Protein AF-A0A932VC94-F1 (afdb_monomer_lite)

Structure (mmCIF, N/CA/C/O backbone):
data_AF-A0A932VC94-F1
#
_entry.id   AF-A0A932VC94-F1
#
loop_
_atom_site.group_PDB
_atom_site.id
_atom_site.type_symbol
_atom_site.label_atom_id
_atom_site.label_alt_id
_atom_site.label_comp_id
_atom_site.label_asym_id
_atom_site.label_entity_id
_atom_site.label_seq_id
_atom_site.pdbx_PDB_ins_code
_atom_site.Cartn_x
_atom_site.Cartn_y
_atom_site.Cartn_z
_atom_site.occupancy
_atom_site.B_iso_or_equiv
_atom_site.auth_seq_id
_atom_site.auth_comp_id
_atom_site.auth_asym_id
_atom_site.auth_atom_id
_atom_site.pdbx_PDB_model_num
ATOM 1 N N . MET A 1 1 ? -34.218 -26.817 17.879 1.00 56.62 1 MET A N 1
ATOM 2 C CA . MET A 1 1 ? -33.557 -25.916 18.853 1.00 56.62 1 MET A CA 1
ATOM 3 C C . MET A 1 1 ? -32.479 -25.024 18.219 1.00 56.62 1 MET A C 1
ATOM 5 O O . MET A 1 1 ? -32.350 -23.893 18.652 1.00 56.62 1 MET A O 1
ATOM 9 N N . PHE A 1 2 ? -31.768 -25.461 17.166 1.00 54.00 2 PHE A N 1
ATOM 10 C CA . PHE A 1 2 ? -30.755 -24.644 16.465 1.00 54.00 2 PHE A CA 1
ATOM 11 C C . PHE A 1 2 ? -31.308 -23.473 15.623 1.00 54.00 2 PHE A C 1
ATOM 13 O O . PHE A 1 2 ? -30.677 -22.424 15.564 1.00 54.00 2 PHE A O 1
ATOM 20 N N . ALA A 1 3 ? -32.490 -23.615 15.010 1.00 55.62 3 ALA A N 1
ATOM 21 C CA . ALA A 1 3 ? -33.070 -22.570 14.151 1.00 55.62 3 ALA A CA 1
ATOM 22 C C . ALA A 1 3 ? -33.415 -21.275 14.917 1.00 55.62 3 ALA A C 1
ATOM 24 O O . ALA A 1 3 ? -33.113 -20.180 14.457 1.00 55.62 3 ALA A O 1
ATOM 25 N N . PHE A 1 4 ? -33.928 -21.407 16.145 1.00 52.12 4 PHE A N 1
ATOM 26 C CA . PHE A 1 4 ? -34.317 -20.272 16.993 1.00 52.12 4 PHE A CA 1
ATOM 27 C C . PHE A 1 4 ? -33.121 -19.413 17.442 1.00 52.12 4 PHE A C 1
ATOM 29 O O . PHE A 1 4 ? -33.265 -18.227 17.731 1.00 52.12 4 PHE A O 1
ATOM 36 N N . PHE A 1 5 ? -31.927 -20.011 17.511 1.00 52.97 5 PHE A N 1
ATOM 37 C CA . PHE A 1 5 ? -30.701 -19.314 17.895 1.00 52.97 5 PHE A CA 1
ATOM 38 C C . PHE A 1 5 ? -30.163 -18.437 16.758 1.00 52.97 5 PHE A C 1
ATOM 40 O O . PHE A 1 5 ? -29.670 -17.341 17.010 1.00 52.97 5 PHE A O 1
ATOM 47 N N . LEU A 1 6 ? -30.302 -18.891 15.508 1.00 57.88 6 LEU A N 1
ATOM 48 C CA . LEU A 1 6 ? -29.870 -18.148 14.324 1.00 57.88 6 LEU A CA 1
ATOM 49 C C . LEU A 1 6 ? -30.790 -16.962 14.018 1.00 57.88 6 LEU A C 1
ATOM 51 O O . LEU A 1 6 ? -30.284 -15.892 13.696 1.00 57.88 6 LEU A O 1
ATOM 55 N N . GLU A 1 7 ? -32.106 -17.112 14.190 1.00 61.16 7 GLU A N 1
ATOM 56 C CA . GLU A 1 7 ? -33.065 -16.010 14.005 1.00 61.16 7 GLU A CA 1
ATOM 57 C C . GLU A 1 7 ? -32.823 -14.875 15.011 1.00 61.16 7 GLU A C 1
ATOM 59 O O . GLU A 1 7 ? -32.682 -13.719 14.622 1.00 61.16 7 GLU A O 1
ATOM 64 N N . ASN A 1 8 ? -32.610 -15.204 16.291 1.00 63.25 8 ASN A N 1
ATOM 65 C CA . ASN A 1 8 ? -32.279 -14.202 17.312 1.00 63.25 8 ASN A CA 1
ATOM 66 C C . ASN A 1 8 ? -30.920 -13.515 17.080 1.00 63.25 8 ASN A C 1
ATOM 68 O O . ASN A 1 8 ? -30.718 -12.372 17.499 1.00 63.25 8 ASN A O 1
ATOM 72 N N . LEU A 1 9 ? -29.968 -14.210 16.450 1.00 65.75 9 LEU A N 1
ATOM 73 C CA . LEU A 1 9 ? -28.655 -13.655 16.125 1.00 65.75 9 LEU A CA 1
ATOM 74 C C . LEU A 1 9 ? -28.737 -12.703 14.924 1.00 65.75 9 LEU A C 1
ATOM 76 O O . LEU A 1 9 ? -28.125 -11.636 14.951 1.00 65.75 9 LEU A O 1
ATOM 80 N N . LEU A 1 10 ? -29.524 -13.070 13.909 1.00 64.38 10 LEU A N 1
ATOM 81 C CA . LEU A 1 10 ? -29.816 -12.239 12.741 1.00 64.38 10 LEU A CA 1
ATOM 82 C C . LEU A 1 10 ? -30.563 -10.965 13.138 1.00 64.38 10 LEU A C 1
ATOM 84 O O . LEU A 1 10 ? -30.141 -9.879 12.746 1.00 64.38 10 LEU A O 1
ATOM 88 N N . ASP A 1 11 ? -31.583 -11.069 13.988 1.00 67.12 11 ASP A N 1
ATOM 89 C CA . ASP A 1 11 ? -32.354 -9.907 14.441 1.00 67.12 11 ASP A CA 1
ATOM 90 C C . ASP A 1 11 ? -31.505 -8.937 15.267 1.00 67.12 11 ASP A C 1
ATOM 92 O O . ASP A 1 11 ? -31.569 -7.724 15.061 1.00 67.12 11 ASP A O 1
ATOM 96 N N . LYS A 1 12 ? -30.634 -9.452 16.149 1.00 61.78 12 LYS A N 1
ATOM 97 C CA . LYS A 1 12 ? -29.668 -8.613 16.876 1.00 61.78 12 LYS A CA 1
ATOM 98 C C . LYS A 1 12 ? -28.683 -7.922 15.940 1.00 61.78 12 LYS A C 1
ATOM 100 O O . LYS A 1 12 ? -28.405 -6.743 16.135 1.00 61.78 12 LYS A O 1
ATOM 105 N N . TYR A 1 13 ? -28.167 -8.632 14.939 1.00 64.06 13 TYR A N 1
ATOM 106 C CA . TYR A 1 13 ? -27.205 -8.071 13.992 1.00 64.06 13 TYR A CA 1
ATOM 107 C C . TYR A 1 13 ? -27.842 -6.983 13.117 1.00 64.06 13 TYR A C 1
ATOM 109 O O . TYR A 1 13 ? -27.255 -5.922 12.915 1.00 64.06 13 TYR A O 1
ATOM 117 N N . ILE A 1 14 ? -29.079 -7.202 12.661 1.00 64.38 14 ILE A N 1
ATOM 118 C CA . ILE A 1 14 ? -29.844 -6.216 11.892 1.00 64.38 14 ILE A CA 1
ATOM 119 C C . ILE A 1 14 ? -30.138 -4.980 12.751 1.00 64.38 14 ILE A C 1
ATOM 121 O O . ILE A 1 14 ? -29.950 -3.857 12.278 1.00 64.38 14 ILE A O 1
ATOM 125 N N . LEU A 1 15 ? -30.526 -5.156 14.021 1.00 59.59 15 LEU A N 1
ATOM 126 C CA . LEU A 1 15 ? -30.759 -4.026 14.923 1.00 59.59 15 LEU A CA 1
ATOM 127 C C . LEU A 1 15 ? -29.483 -3.210 15.174 1.00 59.59 15 LEU A C 1
ATOM 129 O O . LEU A 1 15 ? -29.547 -1.984 15.220 1.00 59.59 15 LEU A O 1
ATOM 133 N N . ASP A 1 16 ? -28.325 -3.854 15.311 1.00 60.03 16 ASP A N 1
ATOM 134 C CA . ASP A 1 16 ? -27.047 -3.179 15.576 1.00 60.03 16 ASP A CA 1
ATOM 135 C C . ASP A 1 16 ? -26.566 -2.374 14.352 1.00 60.03 16 ASP A C 1
ATOM 137 O O . ASP A 1 16 ? -26.125 -1.226 14.465 1.00 60.03 16 ASP A O 1
ATOM 141 N N . VAL A 1 17 ? -26.777 -2.915 13.145 1.00 60.47 17 VAL A N 1
ATOM 142 C CA . VAL A 1 17 ? -26.540 -2.201 11.879 1.00 60.47 17 VAL A CA 1
ATOM 143 C C . VAL A 1 17 ? -27.489 -1.006 11.732 1.00 60.47 17 VAL A C 1
ATOM 145 O O . VAL A 1 17 ? -27.057 0.074 11.325 1.00 60.47 17 VAL A O 1
ATOM 148 N N . MET A 1 18 ? -28.767 -1.157 12.098 1.00 56.22 18 MET A N 1
ATOM 149 C CA . MET A 1 18 ? -29.760 -0.080 11.985 1.00 56.22 18 MET A CA 1
ATOM 150 C C . MET A 1 18 ? -29.664 0.980 13.090 1.00 56.22 18 MET A C 1
ATOM 152 O O . MET A 1 18 ? -30.122 2.106 12.895 1.00 56.22 18 MET A O 1
ATOM 156 N N . THR A 1 19 ? -29.046 0.664 14.231 1.00 54.09 19 THR A N 1
ATOM 157 C CA . THR A 1 19 ? -28.906 1.588 15.371 1.00 54.09 19 THR A CA 1
ATOM 158 C C . THR A 1 19 ? -27.520 2.216 15.493 1.00 54.09 19 THR A C 1
ATOM 160 O O . THR A 1 19 ? -27.294 2.984 16.433 1.00 54.09 19 THR A O 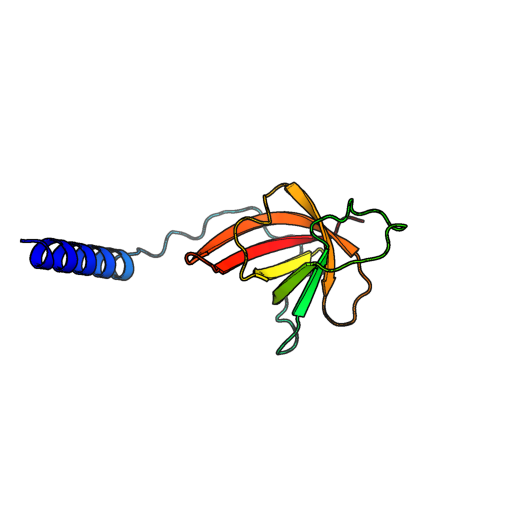1
ATOM 163 N N . SER A 1 20 ? -26.618 1.980 14.528 1.00 47.84 20 SER A N 1
ATOM 164 C CA . SER A 1 20 ? -25.301 2.623 14.456 1.00 47.84 20 SER A CA 1
ATOM 165 C C . SER A 1 20 ? -25.443 4.150 14.400 1.00 47.84 20 SER A C 1
ATOM 167 O O . SER A 1 20 ? -25.597 4.780 13.349 1.00 47.84 20 SER A O 1
ATOM 169 N N . LYS A 1 21 ? -25.435 4.772 15.581 1.00 52.59 21 LYS A N 1
ATOM 170 C CA . LYS A 1 21 ? -25.459 6.221 15.750 1.00 52.59 21 LYS A CA 1
ATOM 171 C C . LYS A 1 21 ? -24.238 6.780 15.031 1.00 52.59 21 LYS A C 1
ATOM 173 O O . LYS A 1 21 ? -23.112 6.414 15.363 1.00 52.59 21 LYS A O 1
ATOM 178 N N . ARG A 1 22 ? -24.452 7.692 14.074 1.00 53.38 22 ARG A N 1
ATOM 179 C CA . ARG A 1 22 ? -23.375 8.495 13.471 1.00 53.38 22 ARG A CA 1
ATOM 180 C C . ARG A 1 22 ? -22.569 9.129 14.604 1.00 53.38 22 ARG A C 1
ATOM 182 O O . ARG A 1 22 ? -23.039 10.060 15.257 1.00 53.38 22 ARG A O 1
ATOM 189 N N . GLY A 1 23 ? -21.382 8.589 14.867 1.00 46.34 23 GLY A N 1
ATOM 190 C CA . GLY A 1 23 ? -20.461 9.154 15.841 1.00 46.34 23 GLY A CA 1
ATOM 191 C C . GLY A 1 23 ? -20.125 10.594 15.460 1.00 46.34 23 GLY A C 1
ATOM 192 O O . GLY A 1 23 ? -20.044 10.925 14.274 1.00 46.34 23 GLY A O 1
ATOM 193 N N . LYS A 1 24 ? -19.932 11.459 16.464 1.00 49.81 24 LYS A N 1
ATOM 194 C CA . LYS A 1 24 ? -19.320 12.782 16.265 1.00 49.81 24 LYS A CA 1
ATOM 195 C C . LYS A 1 24 ? -18.066 12.619 15.391 1.00 49.81 24 LYS A C 1
ATOM 197 O O . LYS A 1 24 ? -17.315 11.672 15.636 1.00 49.81 24 LYS A O 1
ATOM 202 N N . PRO A 1 25 ? -17.815 13.506 14.406 1.00 47.91 25 PRO A N 1
ATOM 203 C CA . PRO A 1 25 ? -16.592 13.430 13.621 1.00 47.91 25 PRO A CA 1
ATOM 204 C C . PRO A 1 25 ? -15.416 13.491 14.592 1.00 47.91 25 PRO A C 1
ATOM 206 O O . PRO A 1 25 ? -15.269 14.459 15.339 1.00 47.91 25 PRO A O 1
ATOM 209 N N . ALA A 1 26 ? -14.630 12.416 14.637 1.00 56.44 26 ALA A N 1
ATOM 210 C CA . ALA A 1 26 ? -13.434 12.373 15.455 1.00 56.44 26 ALA A CA 1
ATOM 211 C C . ALA A 1 26 ? -12.552 13.560 15.053 1.00 56.44 26 ALA A C 1
ATOM 213 O O . ALA A 1 26 ? -12.242 13.729 13.870 1.00 56.44 26 ALA A O 1
ATOM 214 N N . THR A 1 27 ? -12.154 14.385 16.021 1.00 55.19 27 THR A N 1
ATOM 215 C CA . THR A 1 27 ? -11.136 15.430 15.854 1.00 55.19 27 THR A CA 1
ATOM 216 C C . THR A 1 27 ? -9.772 14.760 15.707 1.00 55.19 27 THR A C 1
ATOM 218 O O . THR A 1 27 ? -8.918 14.832 16.586 1.00 55.19 27 THR A O 1
ATOM 221 N N . GLY A 1 28 ? -9.610 14.003 14.625 1.00 58.28 28 GLY A N 1
ATOM 222 C CA . GLY A 1 28 ? -8.349 13.405 14.232 1.00 58.28 28 GLY A CA 1
ATOM 223 C C . GLY A 1 28 ? -7.419 14.461 13.634 1.00 58.28 28 GLY A C 1
ATOM 224 O O . GLY A 1 28 ? -7.876 15.533 13.222 1.00 58.28 28 GLY A O 1
ATOM 225 N N . PRO A 1 29 ? -6.111 14.175 13.570 1.00 66.00 29 PRO A N 1
ATOM 226 C CA . PRO A 1 29 ? -5.137 15.083 12.981 1.00 66.00 29 PRO A CA 1
ATOM 227 C C . PRO A 1 29 ? -5.568 15.519 11.574 1.00 66.00 29 PRO A C 1
ATOM 229 O O . PRO A 1 29 ? -5.950 14.701 10.730 1.00 66.00 29 PRO A O 1
ATOM 232 N N . LYS A 1 30 ? -5.520 16.836 11.331 1.00 71.06 30 LYS A N 1
ATOM 233 C CA . LYS A 1 30 ? -5.878 17.447 10.047 1.00 71.06 30 LYS A CA 1
ATOM 234 C C . LYS A 1 30 ? -4.959 16.876 8.964 1.00 71.06 30 LYS A C 1
ATOM 236 O O . LYS A 1 30 ? -3.736 16.910 9.094 1.00 71.06 30 LYS A O 1
ATOM 241 N N . ARG A 1 31 ? -5.550 16.303 7.915 1.00 66.06 31 ARG A N 1
ATOM 242 C CA . ARG A 1 31 ? -4.800 15.642 6.837 1.00 66.06 31 ARG A CA 1
ATOM 243 C C . ARG A 1 31 ? -3.924 16.661 6.108 1.00 66.06 31 ARG A C 1
ATOM 245 O O . ARG A 1 31 ? -4.393 17.750 5.789 1.00 66.06 31 ARG A O 1
ATOM 252 N N . LYS A 1 32 ? -2.670 16.288 5.833 1.00 75.88 32 LYS A N 1
ATOM 253 C CA . LYS A 1 32 ? -1.692 17.153 5.151 1.00 75.88 32 LYS A CA 1
ATOM 254 C C . LYS A 1 32 ? -1.862 17.192 3.627 1.00 75.88 32 LYS A C 1
ATOM 256 O O . LYS A 1 32 ? -1.431 18.155 3.009 1.00 75.88 32 LYS A O 1
ATOM 261 N N . HIS A 1 33 ? -2.496 16.177 3.033 1.00 78.19 33 HIS A N 1
ATOM 262 C CA . HIS A 1 33 ? -2.653 16.056 1.581 1.00 78.19 33 HIS A CA 1
ATOM 263 C C . HIS A 1 33 ? -4.113 15.845 1.182 1.00 78.19 33 HIS A C 1
ATOM 265 O O . HIS A 1 33 ? -4.854 15.112 1.847 1.00 78.19 33 HIS A O 1
ATOM 271 N N . THR A 1 34 ? -4.493 16.485 0.077 1.00 78.00 34 THR A N 1
ATOM 272 C CA . THR A 1 34 ? -5.768 16.276 -0.609 1.00 78.00 34 THR A CA 1
ATOM 273 C C . THR A 1 34 ? -5.809 14.864 -1.186 1.00 78.00 34 THR A C 1
ATOM 275 O O . THR A 1 34 ? -4.787 14.334 -1.622 1.00 78.00 34 THR A O 1
ATOM 278 N N . ARG A 1 35 ? -6.991 14.254 -1.142 1.00 83.06 35 ARG A N 1
ATOM 279 C CA . ARG A 1 35 ? -7.255 12.925 -1.685 1.00 83.06 35 ARG A CA 1
ATOM 280 C C . ARG A 1 35 ? -8.112 13.051 -2.931 1.00 83.06 35 ARG A C 1
ATOM 282 O O . ARG A 1 35 ? -9.050 13.849 -2.949 1.00 83.06 35 ARG A O 1
ATOM 289 N N . PHE A 1 36 ? -7.784 12.263 -3.938 1.00 83.19 36 PHE A N 1
ATOM 290 C CA . PHE A 1 36 ? -8.432 12.270 -5.235 1.00 83.19 36 PHE A CA 1
ATOM 291 C C . PHE A 1 36 ? -9.015 10.895 -5.520 1.00 83.19 36 PHE A C 1
ATOM 293 O O . PHE A 1 36 ? -8.574 9.876 -4.979 1.00 83.19 36 PHE A O 1
ATOM 300 N N . ARG A 1 37 ? -10.054 10.886 -6.352 1.00 82.56 37 ARG A N 1
ATOM 301 C CA . ARG A 1 37 ? -10.613 9.642 -6.853 1.00 82.56 37 ARG A CA 1
ATOM 302 C C . ARG A 1 37 ? -9.665 9.119 -7.938 1.00 82.56 37 ARG A C 1
ATOM 304 O O . ARG A 1 37 ? -9.368 9.899 -8.840 1.00 82.56 37 ARG A O 1
ATOM 311 N N . PRO A 1 38 ? -9.197 7.865 -7.846 1.00 82.38 38 PRO A N 1
ATOM 312 C CA . PRO A 1 38 ? -8.402 7.269 -8.910 1.00 82.38 38 PRO A CA 1
ATOM 313 C C . PRO A 1 38 ? -9.235 7.152 -10.186 1.00 82.38 38 PRO A C 1
ATOM 315 O O . PRO A 1 38 ? -10.475 7.160 -10.135 1.00 82.38 38 PRO A O 1
ATOM 318 N N . GLU A 1 39 ? -8.548 6.982 -11.312 1.00 84.00 39 GLU A N 1
ATOM 319 C CA . GLU A 1 39 ? -9.199 6.581 -12.554 1.00 84.00 39 GLU A CA 1
ATOM 320 C C . GLU A 1 39 ? -10.021 5.295 -12.341 1.00 84.00 39 GLU A C 1
ATOM 322 O O . GLU A 1 39 ? -9.666 4.431 -11.522 1.00 84.00 39 GLU A O 1
ATOM 327 N N . PRO A 1 40 ? -11.163 5.143 -13.034 1.00 78.50 40 PRO A N 1
ATOM 328 C CA . PRO A 1 40 ? -11.931 3.913 -12.962 1.00 78.50 40 PRO A CA 1
ATOM 329 C C . PRO A 1 40 ? -11.026 2.724 -13.287 1.00 78.50 40 PRO A C 1
ATOM 331 O O . PRO A 1 40 ? -10.328 2.737 -14.294 1.00 78.50 40 PRO A O 1
ATOM 334 N N . THR A 1 41 ? -11.075 1.682 -12.455 1.00 85.25 41 THR A N 1
ATOM 335 C CA . THR A 1 41 ? -10.307 0.429 -12.608 1.00 85.25 41 THR A CA 1
ATOM 336 C C . THR A 1 41 ? -8.803 0.496 -12.320 1.00 85.25 41 THR A C 1
ATOM 338 O O . THR A 1 41 ? -8.122 -0.501 -12.549 1.00 85.25 41 THR A O 1
ATOM 341 N N . THR A 1 42 ? -8.277 1.583 -11.740 1.00 91.81 42 THR A N 1
ATOM 342 C CA . THR A 1 42 ? -6.876 1.592 -11.290 1.00 91.81 42 THR A CA 1
ATOM 343 C C . THR A 1 42 ? -6.619 0.472 -10.281 1.00 91.81 42 THR A C 1
ATOM 345 O O . THR A 1 42 ? -7.264 0.376 -9.230 1.00 91.81 42 THR A O 1
ATOM 348 N N . ILE A 1 43 ? -5.638 -0.369 -10.602 1.00 96.06 43 ILE A N 1
ATOM 349 C CA . ILE A 1 43 ? -5.151 -1.441 -9.738 1.00 96.06 43 ILE A CA 1
ATOM 350 C C . ILE A 1 43 ? -3.761 -1.108 -9.202 1.00 96.06 43 ILE A C 1
ATOM 352 O O . ILE A 1 43 ? -2.972 -0.408 -9.838 1.00 96.06 43 ILE A O 1
ATOM 356 N N . ALA A 1 44 ? -3.466 -1.645 -8.026 1.00 96.12 44 ALA A N 1
ATOM 357 C CA . ALA A 1 44 ? -2.149 -1.630 -7.424 1.00 96.12 44 ALA A CA 1
ATOM 358 C C . ALA A 1 44 ? -1.584 -3.051 -7.409 1.00 96.12 44 ALA A C 1
ATOM 360 O O . ALA A 1 44 ? -2.193 -3.957 -6.836 1.00 96.12 44 ALA A O 1
ATOM 361 N N . TRP A 1 45 ? -0.417 -3.232 -8.016 1.00 96.00 45 TRP A N 1
ATOM 362 C CA . TRP A 1 45 ? 0.381 -4.447 -7.890 1.00 96.00 45 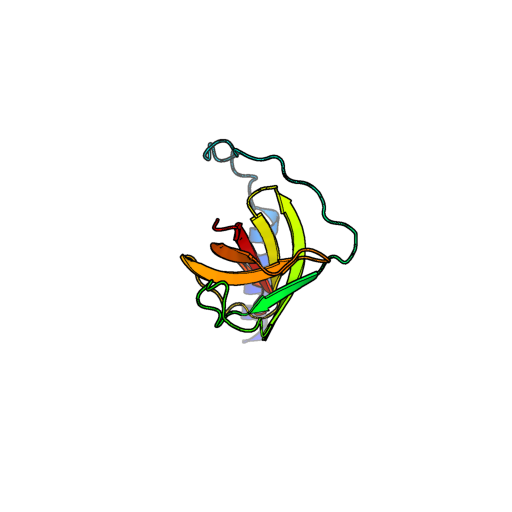TRP A CA 1
ATOM 363 C C . TRP A 1 45 ? 1.291 -4.292 -6.683 1.00 96.00 45 TRP A C 1
ATOM 365 O O . TRP A 1 45 ? 1.935 -3.254 -6.539 1.00 96.00 45 TRP A O 1
ATOM 375 N N . ILE A 1 46 ? 1.349 -5.292 -5.813 1.00 94.38 46 ILE A N 1
ATOM 376 C CA . ILE A 1 46 ? 2.117 -5.206 -4.574 1.00 94.38 46 ILE A CA 1
ATOM 377 C C . ILE A 1 46 ? 3.038 -6.412 -4.468 1.00 94.38 46 ILE A C 1
ATOM 379 O O . ILE A 1 46 ? 2.604 -7.548 -4.645 1.00 94.38 46 ILE A O 1
ATOM 383 N N . ASP A 1 47 ? 4.297 -6.141 -4.155 1.00 93.38 47 ASP A N 1
ATOM 384 C CA . ASP A 1 47 ? 5.270 -7.118 -3.690 1.00 93.38 47 ASP A CA 1
ATOM 385 C C . ASP A 1 47 ? 5.321 -7.025 -2.161 1.00 93.38 47 ASP A C 1
ATOM 387 O O . ASP A 1 47 ? 5.908 -6.095 -1.599 1.00 93.38 47 ASP A O 1
ATOM 391 N N . SER A 1 48 ? 4.636 -7.955 -1.491 1.00 89.38 48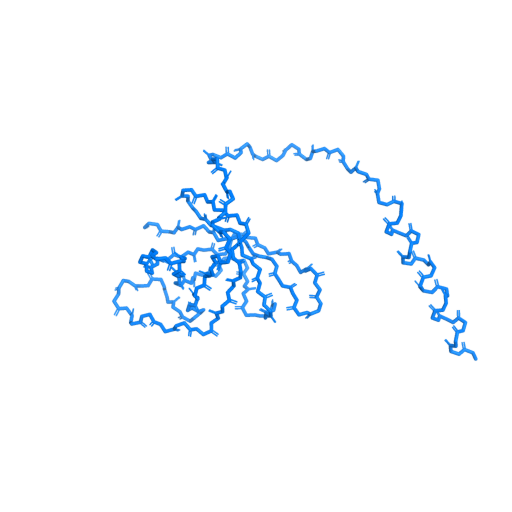 SER A N 1
ATOM 392 C CA . SER A 1 48 ? 4.546 -7.996 -0.026 1.00 89.38 48 SER A CA 1
ATOM 393 C C . SER A 1 48 ? 5.816 -8.508 0.653 1.00 89.38 48 SER A C 1
ATOM 395 O O . SER A 1 48 ? 5.955 -8.391 1.868 1.00 89.38 48 SER A O 1
ATOM 397 N N . THR A 1 49 ? 6.741 -9.069 -0.128 1.00 83.69 49 THR A N 1
ATOM 398 C CA . THR A 1 49 ? 8.039 -9.559 0.349 1.00 83.69 49 THR A CA 1
ATOM 399 C C . THR A 1 49 ? 9.170 -8.566 0.116 1.00 83.69 49 THR A C 1
ATOM 401 O O . THR A 1 49 ? 10.269 -8.763 0.636 1.00 83.69 49 THR A O 1
ATOM 404 N N . GLY A 1 50 ? 8.905 -7.518 -0.666 1.00 68.31 50 GLY A N 1
ATOM 405 C CA . GLY A 1 50 ? 9.850 -6.459 -0.969 1.00 68.31 50 GLY A CA 1
ATOM 406 C C . GLY A 1 50 ? 10.288 -5.740 0.300 1.00 68.31 50 GLY A C 1
ATOM 407 O O . GLY A 1 50 ? 9.474 -5.235 1.062 1.00 68.31 50 GLY A O 1
ATOM 408 N N . ASP A 1 51 ? 11.596 -5.637 0.490 1.00 67.69 51 ASP A N 1
ATOM 409 C CA . ASP A 1 51 ? 12.251 -4.899 1.570 1.00 67.69 51 ASP A CA 1
ATOM 410 C C . ASP A 1 51 ? 12.223 -3.369 1.369 1.00 67.69 51 ASP A C 1
ATOM 412 O O . ASP A 1 51 ? 12.900 -2.631 2.083 1.00 67.69 51 ASP A O 1
ATOM 416 N N . GLY A 1 52 ? 11.465 -2.879 0.379 1.00 59.69 52 GLY A N 1
ATOM 417 C CA . GLY A 1 52 ? 11.470 -1.477 -0.041 1.00 59.69 52 GLY A CA 1
ATOM 418 C C . GLY A 1 52 ? 12.768 -1.048 -0.739 1.00 59.69 52 GLY A C 1
ATOM 419 O O . GLY A 1 52 ? 12.981 0.145 -0.947 1.00 59.69 52 GLY A O 1
ATOM 420 N N . GLY A 1 53 ? 13.652 -1.990 -1.092 1.00 60.19 53 GLY A N 1
ATOM 421 C CA . GLY A 1 53 ? 14.929 -1.706 -1.737 1.00 60.19 53 GLY A CA 1
ATOM 422 C C . GLY A 1 53 ? 14.802 -1.373 -3.228 1.00 60.19 53 GLY A C 1
ATOM 423 O O . GLY A 1 53 ? 14.124 -2.058 -3.985 1.00 60.19 53 GLY A O 1
ATOM 424 N N . VAL A 1 54 ? 15.546 -0.362 -3.688 1.00 56.47 54 VAL A N 1
ATOM 425 C CA . VAL A 1 54 ? 15.569 0.101 -5.096 1.00 56.47 54 VAL A CA 1
ATOM 426 C C . VAL A 1 54 ? 16.184 -0.935 -6.065 1.00 56.47 54 VAL A C 1
ATOM 428 O O . VAL A 1 54 ? 15.997 -0.849 -7.274 1.00 56.47 54 VAL A O 1
ATOM 431 N N . ASN A 1 55 ? 16.898 -1.945 -5.550 1.00 58.41 55 ASN A N 1
ATOM 432 C CA . ASN A 1 55 ? 17.649 -2.927 -6.350 1.00 58.41 55 ASN A CA 1
ATOM 433 C C . ASN A 1 55 ? 17.052 -4.344 -6.368 1.00 58.41 55 ASN A C 1
ATOM 435 O O . ASN A 1 55 ? 17.622 -5.241 -6.998 1.00 58.41 55 ASN A O 1
ATOM 439 N N . THR A 1 56 ? 15.923 -4.583 -5.701 1.00 65.38 56 THR A N 1
ATOM 440 C CA . THR A 1 56 ? 15.216 -5.864 -5.790 1.00 65.38 56 THR A CA 1
ATOM 441 C C . THR A 1 56 ? 14.263 -5.830 -6.987 1.00 65.38 56 THR A C 1
ATOM 443 O O . THR A 1 56 ? 13.540 -4.865 -7.223 1.00 65.38 56 THR A O 1
ATOM 446 N N . LYS A 1 57 ? 14.294 -6.875 -7.830 1.00 83.94 57 LYS A N 1
ATOM 447 C CA . LYS A 1 57 ? 13.350 -6.987 -8.954 1.00 83.94 57 LYS A CA 1
ATOM 448 C C . LYS A 1 57 ? 11.934 -7.035 -8.383 1.00 83.94 57 LY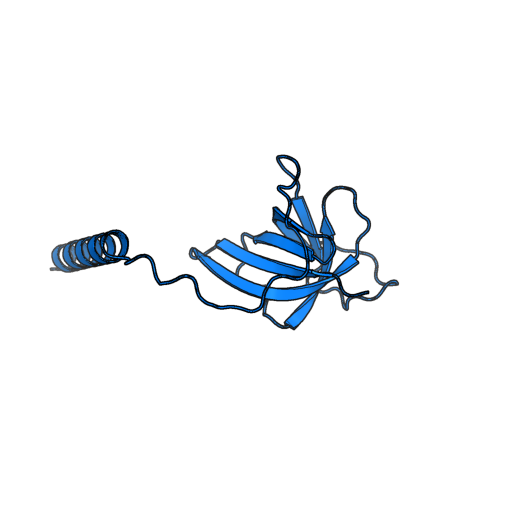S A C 1
ATOM 450 O O . LYS A 1 57 ? 11.626 -7.996 -7.686 1.00 83.94 57 LYS A O 1
ATOM 455 N N . PHE A 1 58 ? 11.098 -6.060 -8.732 1.00 89.81 58 PHE A N 1
ATOM 456 C CA . PHE A 1 58 ? 9.687 -6.026 -8.350 1.00 89.81 58 PHE A CA 1
ATOM 457 C C . PHE A 1 58 ? 8.974 -7.320 -8.774 1.00 89.81 58 PHE A C 1
ATOM 459 O O . PHE A 1 58 ? 8.913 -7.637 -9.968 1.00 89.81 58 PHE A O 1
ATOM 466 N N . ARG A 1 59 ? 8.471 -8.086 -7.799 1.00 91.12 59 ARG A N 1
ATOM 467 C CA . ARG A 1 59 ? 7.794 -9.374 -8.003 1.00 91.12 59 ARG A CA 1
ATOM 468 C C . ARG A 1 59 ? 6.438 -9.347 -7.300 1.00 91.12 59 ARG A C 1
ATOM 470 O O . ARG A 1 59 ? 6.320 -9.843 -6.184 1.00 91.12 59 ARG A O 1
ATOM 477 N N . PRO A 1 60 ? 5.410 -8.766 -7.937 1.00 92.75 60 PRO A N 1
ATOM 478 C CA . PRO A 1 60 ? 4.126 -8.609 -7.284 1.00 92.75 60 PRO A CA 1
ATOM 479 C C . PRO A 1 60 ? 3.485 -9.968 -7.004 1.00 92.75 60 PRO A C 1
ATOM 481 O O . PRO A 1 60 ? 3.346 -10.800 -7.902 1.00 92.75 60 PRO A O 1
ATOM 484 N N . ASP A 1 61 ? 3.073 -10.171 -5.758 1.00 92.88 61 ASP A N 1
ATOM 485 C CA . ASP A 1 61 ? 2.363 -11.360 -5.289 1.00 92.88 61 ASP A CA 1
ATOM 486 C C . ASP A 1 61 ? 0.920 -11.046 -4.857 1.00 92.88 61 ASP A C 1
ATOM 488 O O . ASP A 1 61 ? 0.129 -11.954 -4.594 1.00 92.88 61 ASP A O 1
ATOM 492 N N . LEU A 1 62 ? 0.568 -9.759 -4.826 1.00 93.69 62 LEU A N 1
ATOM 493 C CA . LEU A 1 62 ? -0.733 -9.237 -4.437 1.00 93.69 62 LEU A CA 1
ATOM 494 C C . LEU A 1 62 ? -1.254 -8.208 -5.449 1.00 93.69 62 LEU A C 1
ATOM 496 O O . LEU A 1 62 ? -0.493 -7.482 -6.092 1.00 93.69 62 LEU A O 1
ATOM 500 N N . VAL A 1 63 ? -2.582 -8.121 -5.547 1.00 95.06 63 VAL A N 1
ATOM 501 C CA . VAL A 1 63 ? -3.295 -7.126 -6.359 1.00 95.06 63 VAL A CA 1
ATOM 502 C C . VAL A 1 63 ? -4.387 -6.484 -5.518 1.00 95.06 63 VAL A C 1
ATOM 504 O O . VAL A 1 63 ? -5.152 -7.186 -4.853 1.00 95.06 63 VAL A O 1
ATOM 507 N N . GLY A 1 64 ? -4.469 -5.157 -5.566 1.00 94.88 64 GLY A N 1
ATOM 508 C CA . GLY A 1 64 ? -5.503 -4.378 -4.898 1.00 94.88 64 GLY A CA 1
ATOM 509 C C . GLY A 1 64 ? -6.226 -3.423 -5.831 1.00 94.88 64 GLY A C 1
ATOM 510 O O . GLY A 1 64 ? -5.646 -2.905 -6.781 1.00 94.88 64 GLY A O 1
ATOM 511 N N . LEU A 1 65 ? -7.495 -3.162 -5.531 1.00 95.44 65 LEU A N 1
ATOM 512 C CA . LEU A 1 65 ? -8.256 -2.101 -6.180 1.00 95.44 65 LEU A CA 1
ATOM 513 C C . LEU A 1 65 ? -7.970 -0.778 -5.473 1.00 95.44 65 LEU A C 1
ATOM 515 O O . LEU A 1 65 ? -8.161 -0.674 -4.257 1.00 95.44 65 LEU A O 1
ATOM 519 N N . VAL A 1 66 ? -7.551 0.235 -6.225 1.00 96.12 66 VAL A N 1
ATOM 520 C CA . VAL A 1 66 ? -7.345 1.580 -5.685 1.00 96.12 66 VAL A CA 1
ATOM 521 C C . VAL A 1 66 ? -8.703 2.258 -5.553 1.00 96.12 66 VAL A C 1
ATOM 523 O O . VAL A 1 66 ? -9.473 2.313 -6.509 1.00 96.12 66 VAL A O 1
ATOM 526 N N . TYR A 1 67 ? -9.017 2.778 -4.366 1.00 93.62 67 TYR A N 1
ATOM 527 C CA . TYR A 1 67 ? -10.250 3.547 -4.144 1.00 93.62 67 TYR A CA 1
ATOM 528 C C . TYR A 1 67 ? -9.981 5.024 -3.830 1.00 93.62 67 TYR A C 1
ATOM 530 O O . TYR A 1 67 ? -10.899 5.842 -3.897 1.00 93.62 67 TYR A O 1
ATOM 538 N N . GLU A 1 68 ? -8.740 5.371 -3.482 1.00 92.38 68 GLU A N 1
ATOM 539 C CA . GLU A 1 68 ? -8.332 6.727 -3.122 1.00 92.38 68 GLU A CA 1
ATOM 540 C C . GLU A 1 68 ? -6.836 6.921 -3.391 1.00 92.38 68 GLU A C 1
ATOM 542 O O . GLU A 1 68 ? -6.024 6.074 -3.024 1.00 92.38 68 GLU A O 1
ATOM 547 N N . GLU A 1 69 ? -6.463 8.056 -3.975 1.00 90.12 69 GLU A N 1
ATOM 548 C CA . GLU A 1 69 ? -5.068 8.437 -4.209 1.00 90.12 69 GLU A CA 1
ATOM 549 C C . GLU A 1 69 ? -4.733 9.747 -3.502 1.00 90.12 69 GLU A C 1
ATOM 551 O O . GLU A 1 69 ? -5.577 10.624 -3.312 1.00 90.12 69 GLU A O 1
ATOM 556 N N . ALA A 1 70 ? -3.479 9.890 -3.098 1.00 90.00 70 ALA A N 1
ATOM 557 C CA . ALA A 1 70 ? -2.920 11.110 -2.550 1.00 90.00 70 ALA A CA 1
ATOM 558 C C . ALA A 1 70 ? -1.443 11.217 -2.944 1.00 90.00 70 ALA A C 1
ATOM 560 O O . ALA A 1 70 ? -0.776 10.225 -3.216 1.00 90.00 70 ALA A O 1
ATOM 561 N N . LEU A 1 71 ? -0.886 12.427 -2.881 1.00 88.69 71 LEU A N 1
ATOM 562 C CA . LEU A 1 71 ? 0.523 12.659 -3.226 1.00 88.69 71 LEU A CA 1
ATOM 563 C C . LEU A 1 71 ? 1.505 11.770 -2.436 1.00 88.69 71 LEU A C 1
ATOM 565 O O . LEU A 1 71 ? 2.554 11.397 -2.943 1.00 88.69 71 LEU A O 1
ATOM 569 N N . LYS A 1 72 ? 1.177 11.454 -1.179 1.00 92.56 72 LYS A N 1
ATOM 570 C CA . LYS A 1 72 ? 2.029 10.666 -0.276 1.00 92.56 72 LYS A CA 1
ATOM 571 C C . LYS A 1 72 ? 1.530 9.239 -0.054 1.00 92.56 72 LYS A C 1
ATOM 573 O O . LYS A 1 72 ? 1.970 8.604 0.897 1.00 92.56 72 LYS A O 1
ATOM 578 N N . GLY A 1 73 ? 0.597 8.733 -0.857 1.00 94.19 73 GLY A N 1
ATOM 579 C CA . GLY A 1 73 ? 0.124 7.360 -0.689 1.00 94.19 73 GLY A CA 1
ATOM 580 C C . GLY A 1 73 ? -1.203 7.062 -1.367 1.00 94.19 73 GLY A C 1
ATOM 581 O O . GLY A 1 73 ? -1.772 7.893 -2.067 1.00 94.19 73 GLY A O 1
ATOM 582 N N . CYS A 1 74 ? -1.741 5.880 -1.105 1.00 95.56 74 CYS A N 1
ATOM 583 C CA . CYS A 1 74 ? -3.008 5.439 -1.676 1.00 95.56 74 CYS A CA 1
ATOM 584 C C . CYS A 1 74 ? -3.798 4.566 -0.695 1.00 95.56 74 CYS A C 1
ATOM 586 O O . CYS A 1 74 ? -3.268 4.005 0.267 1.00 95.56 74 CYS A O 1
ATOM 588 N N . GLY A 1 75 ? -5.104 4.495 -0.922 1.00 96.19 75 GLY A N 1
ATOM 589 C CA . GLY A 1 75 ? -6.021 3.585 -0.258 1.00 96.19 75 GLY A CA 1
ATOM 590 C C . GLY A 1 75 ? -6.385 2.438 -1.192 1.00 96.19 75 GLY A C 1
ATOM 591 O O . GLY A 1 75 ? -6.824 2.673 -2.320 1.00 96.19 75 GLY A O 1
ATOM 592 N N . LEU A 1 76 ? -6.250 1.206 -0.701 1.00 95.62 76 LEU A N 1
ATOM 593 C CA . LEU A 1 76 ? -6.467 -0.013 -1.476 1.00 95.62 76 LEU A CA 1
ATOM 594 C C . LEU A 1 76 ? -7.481 -0.942 -0.803 1.00 95.62 76 LEU A C 1
ATOM 596 O O . LEU A 1 76 ? -7.633 -0.935 0.422 1.00 95.62 76 LEU A O 1
ATOM 600 N N . VAL A 1 77 ? -8.135 -1.776 -1.609 1.00 95.31 77 VAL A N 1
ATOM 601 C CA . VAL A 1 77 ? -8.913 -2.940 -1.165 1.00 95.31 77 VAL A CA 1
ATOM 602 C C . VAL A 1 77 ? -8.274 -4.215 -1.715 1.00 95.31 77 VAL A C 1
ATOM 604 O O . VAL A 1 77 ? -7.983 -4.297 -2.905 1.00 95.31 77 VAL A O 1
ATOM 607 N N . LEU A 1 78 ? -8.067 -5.204 -0.847 1.00 94.25 78 LEU A N 1
ATOM 608 C CA . LEU A 1 78 ? -7.384 -6.474 -1.108 1.00 94.25 78 LEU A CA 1
ATOM 609 C C . LEU A 1 78 ? -8.273 -7.656 -0.706 1.00 94.25 78 LEU A C 1
ATOM 611 O O . LEU A 1 78 ? -9.096 -7.531 0.204 1.00 94.25 78 LEU A O 1
ATOM 615 N N . LEU A 1 79 ? -8.055 -8.817 -1.335 1.00 92.56 79 LEU A N 1
ATOM 616 C CA . LEU A 1 79 ? -8.788 -10.060 -1.045 1.00 92.56 79 LEU A CA 1
ATOM 617 C C . LEU A 1 79 ? -8.068 -11.019 -0.063 1.00 92.56 79 LEU A C 1
ATOM 619 O O . LEU A 1 79 ? -8.482 -12.165 0.116 1.00 92.56 79 LEU A O 1
ATOM 623 N N . THR A 1 80 ? -6.975 -10.570 0.560 1.00 83.56 80 THR A N 1
ATOM 624 C CA . THR A 1 80 ? -6.083 -11.394 1.401 1.00 83.56 80 THR A CA 1
ATOM 625 C C . THR A 1 80 ? -5.730 -10.664 2.711 1.00 83.56 80 THR A C 1
ATOM 627 O O . THR A 1 80 ? -4.684 -10.013 2.797 1.00 83.56 80 THR A O 1
ATOM 630 N N . PRO A 1 81 ? -6.610 -10.695 3.732 1.00 74.12 81 PRO A N 1
ATOM 631 C CA . PRO A 1 81 ? -6.503 -9.857 4.935 1.00 74.12 81 PRO A CA 1
ATOM 632 C C . PRO A 1 81 ? -5.355 -10.207 5.897 1.00 74.12 81 PRO A C 1
ATOM 634 O O . PRO A 1 81 ? -5.038 -9.438 6.810 1.00 74.12 81 PRO A O 1
ATOM 637 N N . ASP A 1 82 ? -4.753 -11.374 5.727 1.00 83.31 82 ASP A N 1
ATOM 638 C CA . ASP A 1 82 ? -3.712 -11.955 6.569 1.00 83.31 82 ASP A CA 1
ATOM 639 C C . ASP A 1 82 ? -2.287 -11.586 6.132 1.00 83.31 82 ASP A C 1
ATOM 641 O O . ASP A 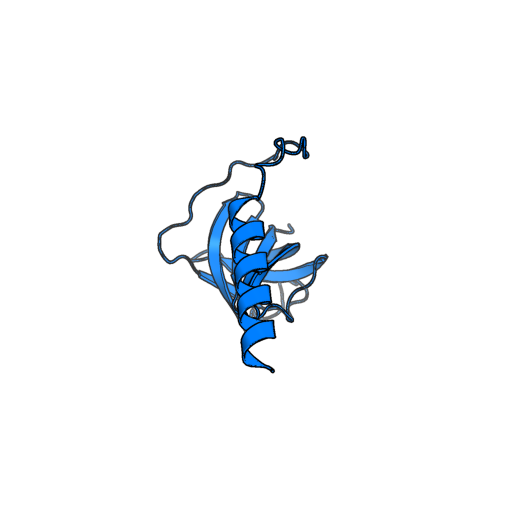1 82 ? -1.362 -11.686 6.939 1.00 83.31 82 ASP A O 1
ATOM 645 N N . ARG A 1 83 ? -2.112 -11.101 4.897 1.00 83.12 83 ARG A N 1
ATOM 646 C CA . ARG A 1 83 ? -0.792 -10.817 4.308 1.00 83.12 83 ARG A CA 1
ATOM 647 C C . ARG A 1 83 ? -0.213 -9.435 4.591 1.00 83.12 83 ARG A C 1
ATOM 649 O O . ARG A 1 83 ? 0.915 -9.176 4.203 1.00 83.12 83 ARG A O 1
ATOM 656 N N . MET A 1 84 ? -0.965 -8.552 5.246 1.00 88.50 84 MET A N 1
ATOM 657 C CA . MET A 1 84 ? -0.505 -7.196 5.551 1.00 88.50 84 MET A CA 1
ATOM 658 C C . MET A 1 84 ? -0.823 -6.782 6.983 1.00 88.50 84 MET A C 1
ATOM 660 O O . MET A 1 84 ? -1.961 -6.904 7.472 1.00 88.50 84 MET A O 1
ATOM 664 N N . ARG A 1 85 ? 0.186 -6.226 7.645 1.00 91.94 85 ARG A N 1
ATOM 665 C CA . ARG A 1 85 ? 0.133 -5.674 8.995 1.00 91.94 85 ARG A CA 1
ATOM 666 C C . ARG A 1 85 ? 0.554 -4.213 8.968 1.00 91.94 85 ARG A C 1
ATOM 668 O O . ARG A 1 85 ? 1.262 -3.759 8.081 1.00 91.94 85 ARG A O 1
ATOM 675 N N . VAL A 1 86 ? 0.061 -3.456 9.943 1.00 95.12 86 VAL A N 1
ATOM 676 C CA . VAL A 1 86 ? 0.462 -2.055 10.106 1.00 95.12 86 VAL A CA 1
ATOM 677 C C . VAL A 1 86 ? 1.949 -2.006 10.453 1.00 95.12 86 VAL A C 1
ATOM 679 O O . VAL A 1 86 ? 2.381 -2.737 11.341 1.00 95.12 86 VAL A O 1
ATOM 682 N N . GLY A 1 87 ? 2.691 -1.141 9.766 1.00 94.00 87 GLY A N 1
ATOM 683 C CA . GLY A 1 87 ? 4.143 -1.010 9.870 1.00 94.00 87 GLY A CA 1
ATOM 684 C C . GLY A 1 87 ? 4.930 -1.848 8.860 1.00 94.00 87 GLY A C 1
ATOM 685 O O . GLY A 1 87 ? 6.127 -1.614 8.721 1.00 94.00 87 GLY A O 1
ATOM 686 N N . ASP A 1 88 ? 4.289 -2.775 8.138 1.00 92.38 88 ASP A N 1
ATOM 687 C CA . ASP A 1 88 ? 4.959 -3.503 7.058 1.00 92.38 88 ASP A CA 1
ATOM 688 C C . ASP A 1 88 ? 5.363 -2.522 5.951 1.00 92.38 88 ASP A C 1
ATOM 690 O O . ASP A 1 88 ? 4.583 -1.640 5.570 1.00 92.38 88 ASP A O 1
ATOM 694 N N . VAL A 1 89 ? 6.574 -2.697 5.426 1.00 93.00 89 VAL A N 1
ATOM 695 C CA . VAL A 1 89 ? 7.055 -2.002 4.231 1.00 93.00 89 VAL A CA 1
ATOM 696 C C . VAL A 1 89 ? 6.907 -2.953 3.055 1.00 93.00 89 VAL A C 1
ATOM 698 O O . VAL A 1 89 ? 7.283 -4.116 3.149 1.00 93.00 89 VAL A O 1
ATOM 701 N N . VAL A 1 90 ? 6.327 -2.458 1.969 1.00 92.56 90 VAL A N 1
ATOM 702 C CA . VAL A 1 90 ? 6.088 -3.202 0.730 1.00 92.56 90 VAL A CA 1
ATOM 703 C C . VAL A 1 90 ? 6.516 -2.364 -0.461 1.00 92.56 90 VAL A C 1
ATOM 705 O O . VAL A 1 90 ? 6.592 -1.140 -0.366 1.00 92.56 90 VAL A O 1
ATOM 708 N N . THR A 1 91 ? 6.720 -2.997 -1.611 1.00 93.94 91 THR A N 1
ATOM 709 C CA . THR A 1 91 ? 6.861 -2.266 -2.876 1.00 93.94 91 THR A CA 1
ATOM 710 C C . THR A 1 91 ? 5.528 -2.307 -3.615 1.00 93.94 91 THR A C 1
ATOM 712 O O . THR A 1 91 ? 4.941 -3.374 -3.788 1.00 93.94 91 THR A O 1
ATOM 715 N N . VAL A 1 92 ? 5.023 -1.153 -4.048 1.00 93.94 92 VAL A N 1
ATOM 716 C CA . VAL A 1 92 ? 3.725 -1.021 -4.720 1.00 93.94 92 VAL A CA 1
ATOM 717 C C . VAL A 1 92 ? 3.866 -0.296 -6.053 1.00 93.94 92 VAL A C 1
ATOM 719 O O . VAL A 1 92 ? 4.545 0.719 -6.150 1.00 93.94 92 VAL A O 1
ATOM 722 N N . LYS A 1 93 ? 3.187 -0.802 -7.083 1.00 94.88 93 LYS A N 1
ATOM 723 C CA . LYS A 1 93 ? 3.036 -0.163 -8.391 1.00 94.88 93 LYS A CA 1
ATOM 724 C C . LYS A 1 93 ? 1.568 0.200 -8.600 1.00 94.88 93 LYS A C 1
ATOM 726 O O . LYS A 1 93 ? 0.736 -0.698 -8.726 1.00 94.88 93 LYS A O 1
ATOM 731 N N . VAL A 1 94 ? 1.246 1.492 -8.621 1.00 95.06 94 VAL A N 1
ATOM 732 C CA . VAL A 1 94 ? -0.131 1.999 -8.758 1.00 95.06 94 VAL A CA 1
ATOM 733 C C . VAL A 1 94 ? -0.371 2.459 -10.193 1.00 95.06 94 VAL A C 1
ATOM 735 O O . VAL A 1 94 ? 0.242 3.425 -10.641 1.00 95.06 94 VAL A O 1
ATOM 738 N N . GLY A 1 95 ? -1.247 1.765 -10.925 1.00 92.25 95 GLY A N 1
ATOM 739 C CA . GLY A 1 95 ? -1.477 2.046 -12.345 1.00 92.25 95 GLY A CA 1
ATOM 740 C C . GLY A 1 95 ? -0.173 2.034 -13.154 1.00 92.25 95 GLY A C 1
ATOM 741 O O . GLY A 1 95 ? 0.584 1.061 -13.118 1.00 92.25 95 GLY A O 1
ATOM 742 N N . GLU A 1 96 ? 0.092 3.138 -13.854 1.00 90.69 96 GLU A N 1
ATOM 743 C CA . GLU A 1 96 ? 1.285 3.332 -14.692 1.00 90.69 96 GLU A CA 1
ATOM 744 C C . GLU A 1 96 ? 2.490 3.926 -13.943 1.00 90.69 96 GLU A C 1
ATOM 746 O O . GLU A 1 96 ? 3.537 4.144 -14.548 1.00 90.69 96 GLU A O 1
ATOM 751 N N . MET A 1 97 ? 2.378 4.191 -12.636 1.00 90.69 97 MET A N 1
ATOM 752 C CA . MET A 1 97 ? 3.516 4.672 -11.845 1.00 90.69 97 MET A CA 1
ATOM 753 C C . MET A 1 97 ? 4.610 3.610 -11.753 1.00 90.69 97 MET A C 1
ATOM 755 O O . MET A 1 97 ? 4.321 2.414 -11.762 1.00 90.69 97 MET A O 1
ATOM 759 N N . ASP A 1 98 ? 5.861 4.037 -11.592 1.00 91.75 98 ASP A N 1
ATOM 760 C CA . ASP A 1 98 ? 6.945 3.120 -11.249 1.00 91.75 98 ASP A CA 1
ATOM 761 C C . ASP A 1 98 ? 6.736 2.508 -9.849 1.00 91.75 98 ASP A C 1
ATOM 763 O O . ASP A 1 98 ? 6.106 3.133 -8.987 1.00 91.75 98 ASP A O 1
ATOM 767 N N . PRO A 1 99 ? 7.238 1.281 -9.598 1.00 92.69 99 PRO A N 1
ATOM 768 C CA . PRO A 1 99 ? 7.182 0.679 -8.272 1.00 92.69 99 PRO A CA 1
ATOM 769 C C . PRO A 1 99 ? 7.871 1.560 -7.224 1.00 92.69 99 PRO A C 1
ATOM 771 O O . PRO A 1 99 ? 9.004 1.997 -7.418 1.00 92.69 99 PRO A O 1
ATOM 774 N N . VAL A 1 100 ? 7.202 1.782 -6.095 1.00 92.75 100 VAL A N 1
ATOM 775 C CA . VAL A 1 100 ? 7.682 2.625 -4.995 1.00 92.75 100 VAL A CA 1
ATOM 776 C C . VAL A 1 100 ? 7.546 1.897 -3.661 1.00 92.75 100 VAL A C 1
ATOM 778 O O . VAL A 1 100 ? 6.609 1.120 -3.464 1.00 92.75 100 VAL A O 1
ATOM 781 N N . ALA A 1 101 ? 8.469 2.144 -2.733 1.00 93.62 101 ALA A N 1
ATOM 782 C CA . ALA A 1 101 ? 8.347 1.650 -1.369 1.00 93.62 101 ALA A CA 1
ATOM 783 C C . ALA A 1 101 ? 7.169 2.335 -0.656 1.00 93.62 101 ALA A C 1
ATOM 785 O O . ALA A 1 101 ? 6.942 3.540 -0.790 1.00 93.62 101 ALA A O 1
ATOM 786 N N . ALA A 1 102 ? 6.412 1.577 0.130 1.00 94.75 102 ALA A N 1
ATOM 787 C CA . ALA A 1 102 ? 5.294 2.092 0.900 1.00 94.75 102 ALA A CA 1
ATOM 788 C C . ALA A 1 102 ? 5.135 1.369 2.240 1.00 94.75 102 ALA A C 1
ATOM 790 O O . ALA A 1 102 ? 5.292 0.158 2.328 1.00 94.75 102 ALA A O 1
ATOM 791 N N . GLU A 1 103 ? 4.759 2.110 3.277 1.00 95.44 103 GLU A N 1
ATOM 792 C CA . GLU A 1 103 ? 4.456 1.583 4.606 1.00 95.44 103 GLU A CA 1
ATOM 793 C C . GLU A 1 103 ? 2.938 1.441 4.789 1.00 95.44 103 GLU A C 1
ATOM 795 O O . GLU A 1 103 ? 2.168 2.370 4.507 1.00 95.44 103 GLU A O 1
ATOM 800 N N . VAL A 1 104 ? 2.488 0.304 5.318 1.00 95.25 104 VAL A N 1
ATOM 801 C CA . VAL A 1 104 ? 1.089 0.098 5.712 1.00 95.25 104 VAL A CA 1
ATOM 802 C C . VAL A 1 104 ? 0.793 0.924 6.967 1.00 95.25 104 VAL A C 1
ATOM 804 O O . VAL A 1 104 ? 1.173 0.560 8.078 1.00 95.25 104 VAL A O 1
ATOM 807 N N . ARG A 1 105 ? 0.056 2.030 6.830 1.00 96.19 105 ARG A N 1
ATOM 808 C CA . ARG A 1 105 ? -0.257 2.931 7.957 1.00 96.19 105 ARG A CA 1
ATOM 809 C C . ARG A 1 105 ? -1.480 2.528 8.755 1.00 96.19 105 ARG A C 1
ATOM 811 O O . ARG A 1 105 ? -1.567 2.809 9.947 1.00 96.19 105 ARG A O 1
ATOM 818 N N . TRP A 1 106 ? -2.457 1.923 8.099 1.00 95.88 106 TRP A N 1
ATOM 819 C CA . TRP A 1 106 ? -3.660 1.434 8.754 1.00 95.88 106 TRP A CA 1
ATOM 820 C C . TRP A 1 106 ? -4.293 0.323 7.931 1.00 95.88 106 TRP A C 1
ATOM 822 O O . TRP A 1 106 ? -4.116 0.243 6.713 1.00 95.88 106 TRP A O 1
ATOM 832 N N . ARG A 1 107 ? -5.074 -0.513 8.612 1.00 94.81 107 ARG A N 1
ATOM 833 C CA . ARG A 1 107 ? -5.867 -1.568 7.991 1.00 94.81 107 ARG A CA 1
ATOM 834 C C . ARG A 1 107 ? -7.252 -1.645 8.623 1.00 94.81 107 ARG A C 1
ATOM 836 O O . ARG A 1 107 ? -7.404 -1.388 9.816 1.00 94.81 107 ARG A O 1
ATOM 843 N N . LYS A 1 108 ? -8.248 -2.025 7.833 1.00 94.44 108 LYS A N 1
ATOM 844 C CA . LYS A 1 108 ? -9.625 -2.258 8.264 1.00 94.44 108 LYS A CA 1
ATOM 845 C C . LYS A 1 108 ? -10.162 -3.495 7.556 1.00 94.44 108 LYS A C 1
ATOM 847 O O . LYS A 1 108 ? -10.282 -3.505 6.336 1.00 94.44 108 LYS A O 1
ATOM 852 N N . VAL A 1 109 ? -10.493 -4.528 8.322 1.00 93.19 109 VAL A N 1
ATOM 853 C CA . VAL A 1 109 ? -11.179 -5.711 7.789 1.00 93.19 109 VAL A CA 1
ATOM 854 C C . VAL A 1 109 ? -12.617 -5.303 7.471 1.00 93.19 109 VAL A C 1
ATOM 856 O O . VAL A 1 109 ? -13.317 -4.797 8.347 1.00 93.19 109 VAL A O 1
ATOM 859 N N . LEU A 1 110 ? -13.019 -5.445 6.211 1.00 92.25 110 LEU A N 1
ATOM 860 C CA . LEU A 1 110 ? -14.388 -5.177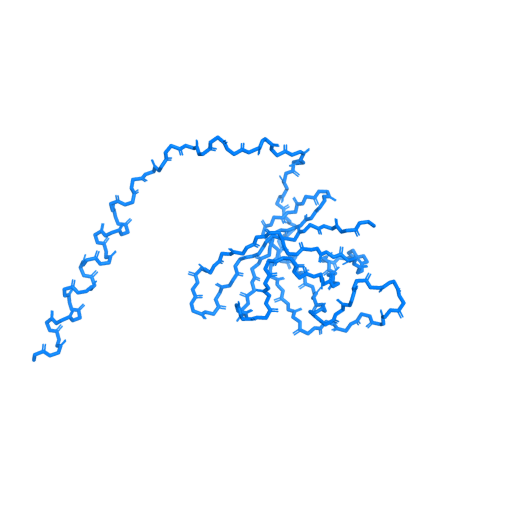 5.764 1.00 92.25 110 LEU A CA 1
ATOM 861 C C . LEU A 1 110 ? -15.229 -6.454 5.774 1.00 92.25 110 LEU A C 1
ATOM 863 O O . LEU A 1 110 ? -16.421 -6.380 6.048 1.00 92.25 110 LEU A O 1
ATOM 867 N N . ASP A 1 111 ? -14.600 -7.597 5.493 1.00 92.19 111 ASP A N 1
ATOM 868 C CA . ASP A 1 111 ? -15.227 -8.918 5.511 1.00 92.19 111 ASP A CA 1
ATOM 869 C C . ASP A 1 111 ? -14.165 -10.024 5.696 1.00 92.19 111 ASP A C 1
ATOM 871 O O . ASP A 1 111 ? -12.965 -9.740 5.674 1.00 92.19 111 ASP A O 1
ATOM 875 N N . PHE A 1 112 ? -14.573 -11.291 5.821 1.00 87.94 112 PHE A N 1
ATOM 876 C CA . PHE A 1 112 ? -13.698 -12.449 6.067 1.00 87.94 112 PHE A CA 1
ATOM 877 C C . PHE A 1 112 ? -12.557 -12.610 5.048 1.00 87.94 112 PHE A C 1
ATOM 879 O O . PHE A 1 112 ? -11.525 -13.204 5.359 1.00 87.94 112 PHE A O 1
ATOM 886 N N . ARG A 1 113 ? -12.729 -12.076 3.834 1.00 90.75 113 ARG A N 1
ATOM 887 C CA . ARG A 1 113 ? -11.713 -12.041 2.772 1.00 90.75 113 ARG A CA 1
ATOM 888 C C . ARG A 1 113 ? -11.375 -10.637 2.299 1.00 90.75 113 ARG A C 1
ATOM 890 O O . ARG A 1 113 ? -10.564 -10.511 1.403 1.00 90.75 113 ARG A O 1
ATOM 897 N N . VAL A 1 114 ? -11.966 -9.583 2.855 1.00 93.19 114 VAL A N 1
ATOM 898 C CA . VAL A 1 114 ? -11.813 -8.229 2.305 1.00 93.19 114 VAL A CA 1
ATOM 899 C C . VAL A 1 114 ? -11.090 -7.337 3.301 1.00 93.19 114 VAL A C 1
ATOM 901 O O . VAL A 1 114 ? -11.571 -7.100 4.410 1.00 93.19 114 VAL A O 1
ATOM 904 N N . LEU A 1 115 ? -9.944 -6.806 2.883 1.00 95.00 115 LEU A N 1
ATOM 905 C CA . LEU A 1 115 ? -9.130 -5.880 3.660 1.00 95.00 115 LEU A CA 1
ATOM 906 C C . LEU A 1 115 ? -9.037 -4.540 2.950 1.00 95.00 115 LEU A C 1
ATOM 908 O O . LEU A 1 115 ? -8.632 -4.468 1.797 1.00 95.00 115 LEU A O 1
ATOM 912 N N . GLN A 1 116 ? -9.341 -3.472 3.671 1.00 95.75 116 GLN A N 1
ATOM 913 C CA . GLN A 1 116 ? -8.993 -2.123 3.263 1.00 95.75 116 GLN A CA 1
ATOM 914 C C . GLN A 1 116 ? -7.682 -1.721 3.939 1.00 95.75 116 GLN A C 1
ATOM 916 O O . GLN A 1 116 ? -7.537 -1.892 5.151 1.00 95.75 116 GLN A O 1
ATOM 921 N N . VAL A 1 117 ? -6.743 -1.168 3.180 1.00 95.94 117 VAL A N 1
ATOM 922 C CA . VAL A 1 117 ? -5.465 -0.668 3.701 1.00 95.94 117 VAL A CA 1
ATOM 923 C C . VAL A 1 117 ? -5.197 0.746 3.215 1.00 95.94 117 VAL A C 1
ATOM 925 O O . VAL A 1 117 ? -5.641 1.144 2.136 1.00 95.94 117 VAL A O 1
ATOM 928 N N . GLY A 1 118 ? -4.466 1.507 4.021 1.00 96.50 118 GLY A N 1
ATOM 929 C CA . GLY A 1 118 ? -3.855 2.757 3.592 1.00 96.50 118 GLY A CA 1
ATOM 930 C C . GLY A 1 118 ? -2.346 2.624 3.577 1.00 96.50 118 GLY A C 1
ATOM 931 O O . GLY A 1 118 ? -1.745 2.333 4.613 1.00 96.50 118 GLY A O 1
ATOM 932 N N . LEU A 1 119 ? -1.758 2.876 2.416 1.00 96.06 119 LEU A N 1
ATOM 933 C CA . LEU A 1 119 ? -0.322 2.911 2.212 1.00 96.06 119 LEU A CA 1
ATOM 934 C C . LEU A 1 119 ? 0.171 4.356 2.237 1.00 96.06 119 LEU A C 1
ATOM 936 O O . LEU A 1 119 ? -0.497 5.257 1.725 1.00 96.06 119 LEU A O 1
ATOM 940 N N . GLN A 1 120 ? 1.348 4.571 2.814 1.00 95.88 120 GLN A N 1
ATOM 941 C CA . GLN A 1 120 ? 2.096 5.815 2.681 1.00 95.88 120 GLN A CA 1
ATOM 942 C C . GLN A 1 120 ? 3.394 5.537 1.932 1.00 95.88 120 GLN A C 1
ATOM 944 O O . GLN A 1 120 ? 4.161 4.689 2.369 1.00 95.88 120 GLN A O 1
ATOM 949 N N . TYR A 1 121 ? 3.654 6.271 0.852 1.00 94.38 121 TYR A N 1
ATOM 950 C CA . TYR A 1 121 ? 4.913 6.164 0.118 1.00 94.38 121 TYR A CA 1
ATOM 951 C C . TYR A 1 121 ? 6.079 6.619 1.000 1.00 94.38 121 TYR A C 1
ATOM 953 O O . TYR A 1 121 ? 5.975 7.634 1.703 1.00 94.38 121 TYR A O 1
ATOM 961 N N . VAL A 1 122 ? 7.153 5.835 0.979 1.00 89.00 122 VAL A N 1
ATOM 962 C CA . VAL A 1 122 ? 8.409 6.112 1.678 1.00 89.00 122 VAL A CA 1
ATOM 963 C C . VAL A 1 122 ? 9.392 6.607 0.619 1.00 89.00 122 VAL A C 1
ATOM 965 O O . VAL A 1 122 ? 9.598 5.915 -0.376 1.00 89.00 122 VAL A O 1
ATOM 968 N N . ASP A 1 123 ? 9.902 7.827 0.800 1.00 67.62 123 ASP A N 1
ATOM 969 C CA . ASP A 1 123 ? 10.971 8.392 -0.038 1.00 67.62 123 ASP A CA 1
ATOM 970 C C . ASP A 1 123 ? 12.335 7.836 0.402 1.00 67.62 123 ASP A C 1
ATOM 972 O O . ASP A 1 123 ? 12.536 7.713 1.637 1.00 67.62 123 ASP A O 1
#

pLDDT: mean 81.0, std 15.92, range [46.34, 96.5]

Secondary structure (DSSP, 8-state):
-HHHHHHHHHHHHHHHHHH---PPPP-PPPPSS-EEPPPTT-EEEEETT--S-TTSPP---EEEEEEEEETTEEEEEES-TTS--TT-EEEEEETTSPPEEEEEEEEEEEETTEEEEEEEE--

Radius of gyration: 18.22 Å; chains: 1; bounding box: 52×43×34 Å

Foldseek 3Di:
DVVVVVVVVVVVVVVCVVPPPPDDPPPDPDDPWDKDADDPFKKKFKALVDPQDPPDDDDGPFMWGWGIDTPFWTKTKGQAAPSDDAQRWIWMDIHPRDTFIWGFHDWDDPDPRIIITIITTDD

Sequence (123 aa):
MFAFFLENLLDKYILDVMTSKRGKPATGPKRKHTRFRPEPTTIAWIDSTGDGGVNTKFRPDLVGLVYEEALKGCGLVLLTPDRMRVGDVVTVKVGEMDPVAAEVRWRKVLDFRVLQVGLQYVD